Protein AF-A0A849E509-F1 (afdb_monomer_lite)

Foldseek 3Di:
DDDDQLVCCLVPPLVVVDPDPVSSVVVSVVVVVPDDDPPPPPDD

Sequence (44 aa):
SGISPIEACRAAIVEPLSDDEDTIEALMEVVKAKIPVAKQVING

Structure (mmCIF, N/CA/C/O backbone):
data_AF-A0A849E509-F1
#
_entry.id   AF-A0A849E509-F1
#
loop_
_atom_site.group_PDB
_atom_site.id
_atom_site.type_symbol
_atom_site.label_atom_id
_atom_site.label_alt_id
_atom_site.label_comp_id
_atom_site.label_asym_id
_atom_site.label_entity_id
_atom_site.label_seq_id
_atom_site.pdbx_PDB_ins_code
_atom_site.Cartn_x
_atom_site.Cartn_y
_atom_site.Cartn_z
_atom_site.occupancy
_atom_site.B_iso_or_equiv
_atom_site.auth_seq_id
_atom_site.auth_comp_id
_atom_site.auth_asym_id
_atom_site.auth_atom_id
_atom_site.pdbx_PDB_model_num
ATOM 1 N N . SER A 1 1 ? -13.132 -13.717 8.184 1.00 56.88 1 SER A N 1
ATOM 2 C CA . SER A 1 1 ? -11.756 -13.702 7.650 1.00 56.88 1 SER A CA 1
ATOM 3 C C . SER A 1 1 ? -11.734 -12.777 6.452 1.00 56.88 1 SER A C 1
ATOM 5 O O . SER A 1 1 ? -12.655 -12.820 5.648 1.00 56.88 1 SER A O 1
ATOM 7 N N . GLY A 1 2 ? -10.750 -11.890 6.381 1.00 83.31 2 GLY A N 1
ATOM 8 C CA . GLY A 1 2 ? -10.593 -10.916 5.306 1.00 83.31 2 GLY A CA 1
ATOM 9 C C . GLY A 1 2 ? -9.170 -10.372 5.337 1.00 83.31 2 GLY A C 1
ATOM 10 O O . GLY A 1 2 ? -8.534 -10.405 6.389 1.00 83.31 2 GLY A O 1
ATOM 11 N N . ILE A 1 3 ? -8.674 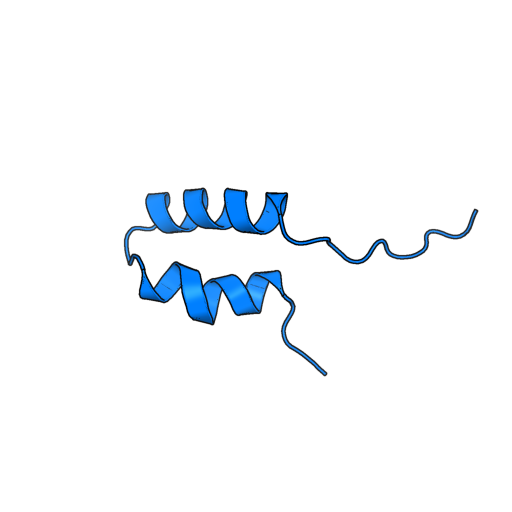-9.933 4.186 1.00 89.38 3 ILE A N 1
ATOM 12 C CA . ILE A 1 3 ? -7.397 -9.228 4.074 1.00 89.38 3 ILE A CA 1
ATOM 13 C C . ILE A 1 3 ? -7.568 -7.806 4.622 1.00 89.38 3 ILE A C 1
ATOM 15 O O . ILE A 1 3 ? -8.638 -7.209 4.450 1.00 89.38 3 ILE A O 1
ATOM 19 N N . SER A 1 4 ? -6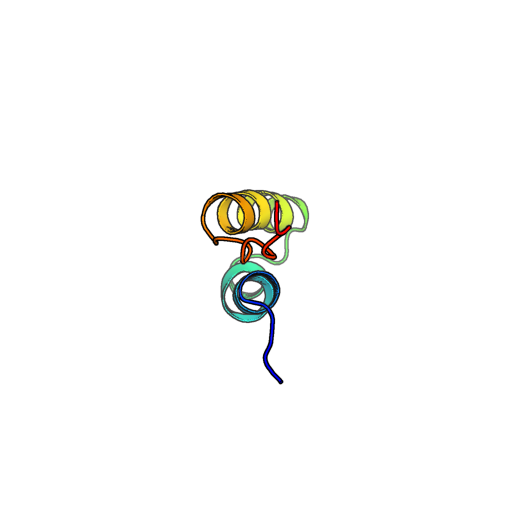.563 -7.259 5.311 1.00 92.56 4 SER A N 1
ATOM 20 C CA . SER A 1 4 ? -6.666 -5.867 5.753 1.00 92.56 4 SER A CA 1
ATOM 21 C C . SER A 1 4 ? -6.729 -4.940 4.529 1.00 92.56 4 SER A C 1
ATOM 23 O O . SER A 1 4 ? -6.104 -5.234 3.509 1.00 92.56 4 SER A O 1
ATOM 25 N N . PRO A 1 5 ? -7.446 -3.803 4.586 1.00 93.69 5 PRO A N 1
ATOM 26 C CA . PRO A 1 5 ? -7.501 -2.883 3.451 1.00 93.69 5 PRO A CA 1
ATOM 27 C C . PRO A 1 5 ? -6.114 -2.399 2.998 1.00 93.69 5 PRO A C 1
ATOM 29 O O . PRO A 1 5 ? -5.891 -2.199 1.810 1.00 93.69 5 PRO A O 1
ATOM 32 N N . ILE A 1 6 ? -5.163 -2.271 3.931 1.00 95.56 6 ILE A N 1
ATOM 33 C CA . ILE A 1 6 ? -3.776 -1.893 3.628 1.00 95.56 6 ILE A CA 1
ATOM 34 C C . ILE A 1 6 ? -3.069 -3.000 2.836 1.00 95.56 6 ILE A C 1
ATOM 36 O O . ILE A 1 6 ? -2.481 -2.716 1.795 1.00 95.56 6 ILE A O 1
ATOM 40 N N . GLU A 1 7 ? -3.143 -4.253 3.290 1.00 94.81 7 GLU A N 1
ATOM 41 C CA . GLU A 1 7 ? -2.537 -5.389 2.579 1.00 94.81 7 GLU A CA 1
ATOM 42 C C . GLU A 1 7 ? -3.201 -5.626 1.220 1.00 94.81 7 GLU A C 1
ATOM 44 O O . GLU A 1 7 ? -2.516 -5.910 0.239 1.00 94.81 7 GLU A O 1
ATOM 49 N N . ALA A 1 8 ? -4.521 -5.444 1.136 1.00 95.31 8 ALA A N 1
ATOM 50 C CA . ALA A 1 8 ? -5.260 -5.548 -0.116 1.00 95.31 8 ALA A CA 1
ATOM 51 C C . ALA A 1 8 ? -4.784 -4.505 -1.131 1.00 95.31 8 ALA A C 1
ATOM 53 O O . ALA A 1 8 ? -4.523 -4.843 -2.282 1.00 95.31 8 ALA A O 1
ATOM 54 N N . CYS A 1 9 ? -4.626 -3.248 -0.706 1.00 96.81 9 CYS A N 1
ATOM 55 C CA . CYS A 1 9 ? -4.101 -2.195 -1.568 1.00 96.81 9 CYS A CA 1
ATOM 56 C C . CYS A 1 9 ? -2.649 -2.448 -1.978 1.00 96.81 9 CYS A C 1
ATOM 58 O O . CYS A 1 9 ? -2.310 -2.180 -3.131 1.00 96.81 9 CYS A O 1
ATOM 60 N N . ARG A 1 10 ? -1.809 -2.997 -1.089 1.00 96.50 10 ARG A N 1
ATOM 61 C CA . ARG A 1 10 ? -0.430 -3.352 -1.449 1.00 96.50 10 ARG A CA 1
ATOM 62 C C . ARG A 1 10 ? -0.404 -4.363 -2.596 1.00 96.50 10 ARG A C 1
ATOM 64 O O . ARG A 1 10 ? 0.182 -4.074 -3.633 1.00 96.50 10 ARG A O 1
ATOM 71 N N . ALA A 1 11 ? -1.106 -5.483 -2.436 1.00 96.94 11 ALA A N 1
ATOM 72 C CA . ALA A 1 11 ? -1.092 -6.578 -3.404 1.00 96.94 11 ALA A CA 1
ATOM 73 C C 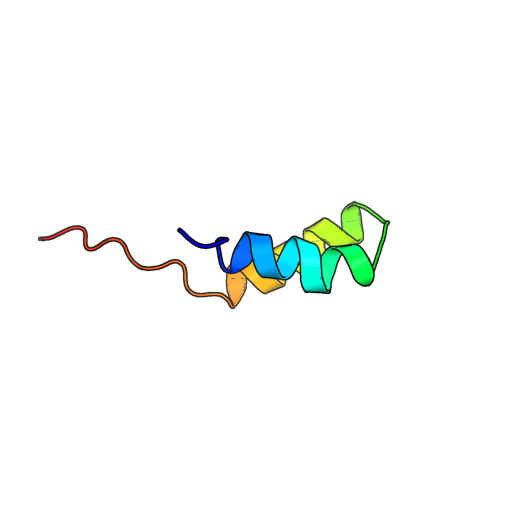. ALA A 1 11 ? -1.838 -6.256 -4.712 1.00 96.94 11 ALA A C 1
ATOM 75 O O . ALA A 1 11 ? -1.418 -6.668 -5.788 1.00 96.94 11 ALA A O 1
ATOM 76 N N . ALA A 1 12 ? -2.968 -5.542 -4.640 1.00 96.88 12 ALA A N 1
ATOM 77 C CA . ALA A 1 12 ? -3.834 -5.326 -5.802 1.00 96.88 12 ALA A CA 1
ATOM 78 C C . ALA A 1 12 ? -3.551 -4.026 -6.570 1.00 96.88 12 ALA A C 1
ATOM 80 O O . ALA A 1 12 ? -4.011 -3.893 -7.703 1.00 96.88 12 ALA A O 1
ATOM 81 N N . ILE A 1 13 ? -2.859 -3.056 -5.960 1.00 96.81 13 ILE A N 1
ATOM 82 C CA . ILE A 1 13 ? -2.643 -1.727 -6.552 1.00 96.81 13 ILE A CA 1
ATOM 83 C C . ILE A 1 13 ? -1.163 -1.352 -6.552 1.00 96.81 13 ILE A C 1
ATOM 85 O O . ILE A 1 13 ? -0.647 -1.017 -7.608 1.00 96.81 13 ILE A O 1
ATOM 89 N N . VAL A 1 14 ? -0.472 -1.401 -5.409 1.00 98.06 14 VAL A N 1
ATOM 90 C CA . VAL A 1 14 ? 0.899 -0.865 -5.313 1.00 98.06 14 VAL A CA 1
ATOM 91 C C . VAL A 1 14 ? 1.918 -1.748 -6.035 1.00 98.06 14 VAL A C 1
ATOM 93 O O . VAL A 1 14 ? 2.613 -1.254 -6.917 1.00 98.06 14 VAL A O 1
ATOM 96 N N . GLU A 1 15 ? 1.975 -3.042 -5.714 1.00 97.31 15 GLU A N 1
ATOM 97 C CA . GLU A 1 15 ? 2.920 -3.984 -6.340 1.00 97.31 15 GLU A CA 1
ATOM 98 C C . GLU A 1 15 ? 2.730 -4.116 -7.869 1.00 97.31 15 GLU A C 1
ATOM 100 O O . GLU A 1 15 ? 3.725 -4.216 -8.581 1.00 97.31 15 GLU A O 1
ATOM 105 N N . PRO A 1 16 ? 1.503 -4.056 -8.433 1.00 97.94 16 PRO A N 1
ATOM 106 C CA . PRO A 1 16 ? 1.322 -4.014 -9.888 1.00 97.94 16 PRO A CA 1
ATOM 107 C C . PRO A 1 16 ? 1.800 -2.735 -10.592 1.00 97.94 16 PRO A C 1
ATOM 109 O O . PRO A 1 16 ? 1.949 -2.751 -11.814 1.00 97.94 16 PRO A O 1
ATOM 112 N N . LEU A 1 17 ? 1.972 -1.619 -9.877 1.00 98.00 17 LEU A N 1
ATOM 113 C CA . LEU A 1 17 ? 2.352 -0.332 -10.475 1.00 98.00 17 LEU A CA 1
ATOM 114 C C . LEU A 1 17 ? 3.865 -0.108 -10.515 1.00 98.00 17 LEU A C 1
ATOM 116 O O . LEU A 1 17 ? 4.324 0.703 -11.319 1.00 98.00 17 LEU A O 1
ATOM 120 N N . SER A 1 18 ? 4.622 -0.785 -9.651 1.00 97.94 18 SER A N 1
ATOM 121 C CA . SER A 1 18 ? 6.070 -0.623 -9.544 1.00 97.94 18 SER A CA 1
ATOM 122 C C . SER A 1 18 ? 6.706 -1.833 -8.866 1.00 97.94 18 SER A C 1
ATOM 124 O O . SER A 1 18 ? 6.154 -2.353 -7.899 1.00 97.94 18 SER A O 1
ATOM 126 N N . ASP A 1 19 ? 7.884 -2.233 -9.339 1.00 96.75 19 ASP A N 1
ATOM 127 C CA . ASP A 1 19 ? 8.789 -3.201 -8.707 1.00 96.75 19 ASP A CA 1
ATOM 128 C C . ASP A 1 19 ? 9.940 -2.530 -7.933 1.00 96.75 19 ASP A C 1
ATOM 130 O O . ASP A 1 19 ? 10.611 -3.185 -7.138 1.00 96.75 19 ASP A O 1
ATOM 134 N N . ASP A 1 20 ? 10.141 -1.224 -8.129 1.00 98.44 20 ASP A N 1
ATOM 135 C CA . ASP A 1 20 ? 11.067 -0.403 -7.349 1.00 98.44 20 ASP A CA 1
ATOM 136 C C . ASP A 1 20 ? 10.594 -0.242 -5.894 1.00 98.44 20 ASP A C 1
ATOM 138 O O . ASP A 1 20 ? 9.472 0.208 -5.633 1.00 98.44 20 ASP A O 1
ATOM 142 N N . GLU A 1 21 ? 11.460 -0.614 -4.950 1.00 97.94 21 GLU A N 1
ATOM 143 C CA . GLU A 1 21 ? 11.142 -0.691 -3.521 1.00 97.94 21 GLU A CA 1
ATOM 144 C C . GLU A 1 21 ? 10.869 0.694 -2.913 1.00 97.94 21 GLU A C 1
ATOM 146 O O . GLU A 1 21 ? 9.857 0.862 -2.230 1.00 97.94 21 GLU A O 1
ATOM 151 N N . ASP A 1 22 ? 11.676 1.704 -3.255 1.00 98.31 22 ASP A N 1
ATOM 152 C CA . ASP A 1 22 ? 11.501 3.088 -2.787 1.00 98.31 22 ASP A CA 1
ATOM 153 C C . ASP A 1 22 ? 10.137 3.655 -3.233 1.00 98.31 22 ASP A C 1
ATOM 155 O O . ASP A 1 22 ? 9.408 4.290 -2.460 1.00 98.31 22 ASP A O 1
ATOM 159 N N . THR A 1 23 ? 9.743 3.381 -4.480 1.00 98.00 23 THR A N 1
ATOM 160 C CA . THR A 1 23 ? 8.438 3.783 -5.022 1.00 98.00 23 THR A CA 1
ATOM 161 C C . THR A 1 23 ? 7.285 3.056 -4.328 1.00 98.00 23 THR A C 1
ATOM 163 O O . THR A 1 23 ? 6.271 3.682 -3.998 1.00 98.00 23 THR A O 1
ATOM 166 N N . ILE A 1 24 ? 7.421 1.750 -4.070 1.00 98.50 24 ILE A N 1
ATOM 167 C CA . ILE A 1 24 ? 6.426 0.972 -3.314 1.00 98.50 24 ILE A CA 1
ATOM 168 C C . ILE A 1 24 ? 6.237 1.574 -1.919 1.00 98.50 24 ILE A C 1
ATOM 170 O O . ILE A 1 24 ? 5.097 1.758 -1.480 1.00 98.50 24 ILE A O 1
ATOM 174 N N . GLU A 1 25 ? 7.325 1.902 -1.223 1.00 98.31 25 GLU A N 1
ATOM 175 C CA . GLU A 1 25 ? 7.269 2.498 0.111 1.00 98.31 25 GLU A CA 1
ATOM 176 C C . GLU A 1 25 ? 6.535 3.839 0.101 1.00 98.31 25 GLU A C 1
ATOM 178 O O . GLU A 1 25 ? 5.568 4.007 0.855 1.00 98.31 25 GLU A O 1
ATOM 183 N N . ALA A 1 26 ? 6.906 4.741 -0.812 1.00 98.25 26 ALA A N 1
ATOM 184 C CA . ALA A 1 26 ? 6.268 6.048 -0.956 1.00 98.25 26 ALA A CA 1
ATOM 185 C C . ALA A 1 26 ? 4.759 5.934 -1.251 1.00 98.25 26 ALA A C 1
ATOM 187 O O . ALA A 1 26 ? 3.932 6.635 -0.658 1.00 98.25 26 ALA A O 1
ATOM 188 N N . LEU A 1 27 ? 4.355 5.009 -2.127 1.00 98.06 27 LEU A N 1
ATOM 189 C CA . LEU A 1 27 ? 2.938 4.757 -2.407 1.00 98.06 27 LEU A CA 1
ATOM 190 C C . LEU A 1 27 ? 2.210 4.175 -1.188 1.00 98.06 27 LEU A C 1
ATOM 192 O O . LEU A 1 27 ? 1.065 4.549 -0.906 1.00 98.06 27 LEU A O 1
ATOM 196 N N . MET A 1 28 ? 2.870 3.304 -0.421 1.00 97.81 28 MET A N 1
ATOM 197 C CA . MET A 1 28 ? 2.303 2.755 0.809 1.00 97.81 28 MET A CA 1
ATOM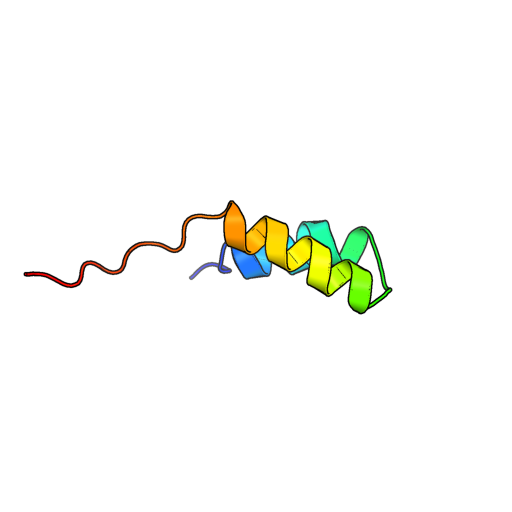 198 C C . MET A 1 28 ? 2.114 3.815 1.901 1.00 97.81 28 MET A C 1
ATOM 200 O O . 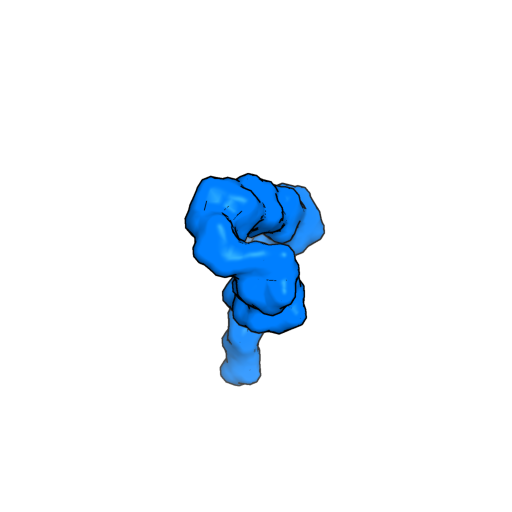MET A 1 28 ? 1.195 3.669 2.712 1.00 97.81 28 MET A O 1
ATOM 204 N N . GLU A 1 29 ? 2.902 4.892 1.930 1.00 97.88 29 GLU A N 1
ATOM 205 C CA . GLU A 1 29 ? 2.643 6.039 2.815 1.00 97.88 29 GLU A CA 1
ATOM 206 C C . GLU A 1 29 ? 1.314 6.726 2.481 1.00 97.88 29 GLU A C 1
ATOM 208 O O . GLU A 1 29 ? 0.508 6.992 3.379 1.00 97.88 29 GLU A O 1
ATOM 213 N N . VAL A 1 30 ? 1.023 6.936 1.192 1.00 96.88 30 VAL A N 1
ATOM 214 C CA . VAL A 1 30 ? -0.254 7.514 0.738 1.00 96.88 30 VAL A CA 1
ATOM 215 C C . VAL A 1 30 ? -1.428 6.615 1.123 1.00 96.88 30 VAL A C 1
ATOM 217 O O . VAL A 1 30 ? -2.432 7.097 1.657 1.00 96.88 30 VAL A O 1
ATOM 220 N N . VAL A 1 31 ? -1.298 5.303 0.902 1.00 96.56 31 VAL A N 1
ATOM 221 C CA . VAL A 1 31 ? -2.305 4.303 1.292 1.00 96.56 31 VAL A CA 1
ATOM 222 C C . VAL A 1 31 ? -2.585 4.385 2.794 1.00 96.56 31 VAL A C 1
ATOM 224 O O . VAL A 1 31 ? -3.739 4.545 3.197 1.00 96.56 31 VAL A O 1
ATOM 227 N N . LYS A 1 32 ? -1.541 4.352 3.630 1.00 95.25 32 LYS A N 1
ATOM 228 C CA . LYS A 1 32 ? -1.666 4.440 5.096 1.00 95.25 32 LYS A CA 1
ATOM 229 C C . LYS A 1 32 ? -2.277 5.769 5.553 1.00 95.25 32 LYS A C 1
ATOM 231 O O . LYS A 1 32 ? -3.012 5.788 6.536 1.00 95.25 32 LYS A O 1
ATOM 236 N N . ALA A 1 33 ? -2.018 6.866 4.841 1.00 95.50 33 ALA A N 1
ATOM 237 C CA . ALA A 1 33 ? -2.573 8.181 5.160 1.00 95.50 33 ALA A CA 1
ATOM 238 C C . ALA A 1 33 ? -4.063 8.332 4.798 1.00 95.50 33 ALA A C 1
ATOM 240 O O . ALA A 1 33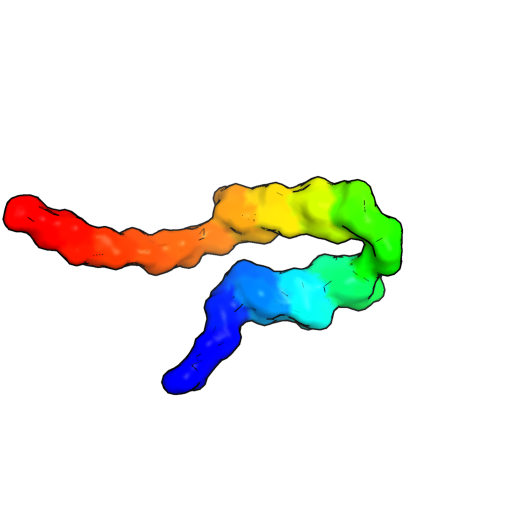 ? -4.739 9.210 5.339 1.00 95.50 33 ALA A O 1
ATOM 241 N N . LYS A 1 34 ? -4.582 7.529 3.859 1.00 94.19 34 LYS A N 1
ATOM 242 C CA . LYS A 1 34 ? -5.959 7.652 3.343 1.00 94.19 34 LYS A CA 1
ATOM 243 C C . LYS A 1 34 ? -6.888 6.530 3.774 1.00 94.19 34 LYS A C 1
ATOM 245 O O . LYS A 1 34 ? -8.098 6.747 3.830 1.00 94.19 34 LYS A O 1
ATOM 250 N N . ILE A 1 35 ? -6.353 5.357 4.087 1.00 91.38 35 ILE A N 1
ATOM 251 C CA . ILE A 1 35 ? -7.152 4.233 4.557 1.00 91.38 35 ILE A CA 1
ATOM 252 C C . ILE A 1 35 ? -7.371 4.364 6.066 1.00 91.38 35 ILE A C 1
ATOM 254 O O . ILE A 1 35 ? -6.404 4.362 6.829 1.00 91.38 35 ILE A O 1
ATOM 258 N N . PRO A 1 36 ? -8.628 4.435 6.535 1.00 76.50 36 PRO A N 1
ATOM 259 C CA . PRO A 1 36 ? -8.907 4.440 7.958 1.00 76.50 36 PRO A CA 1
ATOM 260 C C . PRO A 1 36 ? -8.521 3.086 8.557 1.00 76.50 36 PRO A C 1
ATOM 262 O O . PRO A 1 36 ? -9.123 2.056 8.250 1.00 76.50 36 PRO A O 1
ATOM 265 N N . VAL A 1 37 ? -7.545 3.084 9.464 1.00 68.06 37 VAL A N 1
ATOM 266 C CA . VAL A 1 37 ? -7.428 1.993 10.432 1.00 68.06 37 VAL A CA 1
ATOM 267 C C . VAL A 1 37 ? -8.688 2.018 11.283 1.00 68.06 37 VAL A C 1
ATOM 269 O O . VAL A 1 37 ? -9.052 3.062 11.829 1.00 68.06 37 VAL A O 1
ATOM 272 N N . ALA A 1 38 ? -9.392 0.887 11.358 1.00 62.72 38 ALA A N 1
ATOM 273 C CA . ALA A 1 38 ? -10.517 0.748 12.267 1.00 62.72 38 ALA A CA 1
ATOM 274 C C . ALA A 1 38 ? -10.029 1.174 13.655 1.00 62.72 38 ALA A C 1
ATOM 276 O O . ALA A 1 38 ? -9.154 0.522 14.225 1.00 62.72 38 ALA A O 1
ATOM 277 N N . LYS A 1 39 ? -10.546 2.296 14.178 1.00 54.28 39 LYS A N 1
ATOM 278 C CA . LYS A 1 39 ? -10.376 2.650 15.586 1.00 54.28 39 LYS A CA 1
ATOM 279 C C . LYS A 1 39 ? -10.873 1.436 16.361 1.00 54.28 39 LYS A C 1
ATOM 281 O O . LYS A 1 39 ? -12.079 1.208 16.429 1.00 54.28 39 LYS A O 1
ATOM 286 N N . GLN A 1 40 ? -9.960 0.634 16.907 1.00 51.88 40 GLN A N 1
ATOM 287 C CA . GLN A 1 40 ? -10.332 -0.234 18.006 1.00 51.88 40 GLN A CA 1
ATOM 288 C C . GLN A 1 40 ? -10.891 0.701 19.067 1.00 51.88 40 GLN A C 1
ATOM 290 O O . GLN A 1 40 ? -10.255 1.682 19.456 1.00 51.88 40 GLN A O 1
ATOM 295 N N . VAL A 1 41 ? -12.137 0.436 19.431 1.00 52.88 41 VAL A N 1
ATOM 296 C CA . VAL A 1 41 ? -12.823 1.052 20.551 1.00 52.88 41 VAL A CA 1
ATOM 297 C C . VAL A 1 41 ? -11.968 0.769 21.784 1.00 52.88 41 VAL A C 1
ATOM 299 O O . VAL A 1 41 ? -12.110 -0.272 22.417 1.00 52.88 41 VAL A O 1
ATOM 302 N N . ILE A 1 42 ? -11.032 1.663 22.107 1.00 58.69 42 ILE A N 1
ATOM 303 C CA . ILE A 1 42 ? -10.574 1.793 23.482 1.00 58.69 42 ILE A CA 1
ATOM 304 C C . ILE A 1 42 ? -11.749 2.444 24.208 1.00 58.69 42 ILE A C 1
ATOM 306 O O . ILE A 1 42 ? -11.996 3.642 24.089 1.00 58.69 42 ILE A O 1
ATOM 310 N N . ASN A 1 43 ? -12.585 1.595 24.807 1.00 46.78 43 ASN A N 1
ATOM 311 C CA . ASN A 1 43 ? -13.637 2.031 25.716 1.00 46.78 43 ASN A CA 1
ATOM 312 C C . ASN A 1 43 ? -13.016 2.939 26.785 1.00 46.78 43 ASN A C 1
ATOM 314 O O . ASN A 1 43 ? -11.900 2.678 27.239 1.00 46.78 43 ASN A O 1
ATOM 318 N N . GLY A 1 44 ? -13.738 4.016 27.102 1.00 45.34 44 GLY A N 1
ATOM 319 C CA . GLY A 1 44 ? -13.372 4.984 28.135 1.00 45.34 44 GLY A CA 1
ATOM 320 C C . GLY A 1 44 ? -13.460 4.454 29.555 1.00 45.34 44 GLY A C 1
ATOM 321 O O . GLY A 1 44 ? -13.870 3.287 29.748 1.00 45.34 44 GLY A O 1
#

pLDDT: mean 87.27, std 16.98, range [45.34, 98.5]

Radius of gyration: 12.78 Å; chains: 1; bounding box: 25×22×39 Å

Secondary structure (DSSP, 8-state):
----HHHHHIIIIIHHH---HHHHHHHHHHHHHHSPP-------